Protein AF-A0A0U5MDF6-F1 (afdb_monomer)

pLDDT: mean 85.28, std 12.41, range [37.31, 97.12]

Structure (mmCIF, N/CA/C/O backbone):
data_AF-A0A0U5MDF6-F1
#
_entry.id   AF-A0A0U5MDF6-F1
#
loop_
_atom_site.group_PDB
_atom_site.id
_atom_site.type_symbol
_atom_site.label_atom_id
_atom_site.label_alt_id
_atom_site.label_comp_id
_atom_site.label_asym_id
_atom_site.label_entity_id
_atom_site.label_seq_id
_atom_site.pdbx_PDB_ins_code
_atom_site.Cartn_x
_atom_site.Cartn_y
_atom_site.Cartn_z
_atom_site.occupancy
_atom_site.B_iso_or_equiv
_atom_site.auth_seq_id
_atom_site.auth_comp_id
_atom_site.auth_asym_id
_atom_site.auth_atom_id
_atom_site.pdbx_PDB_model_num
ATOM 1 N N . MET A 1 1 ? -3.895 -9.536 22.874 1.00 39.56 1 MET A N 1
ATOM 2 C CA . MET A 1 1 ? -4.658 -9.923 21.671 1.00 39.56 1 MET A CA 1
ATOM 3 C C . MET A 1 1 ? -4.733 -8.717 20.763 1.00 39.56 1 MET A C 1
ATOM 5 O O . MET A 1 1 ? -5.270 -7.697 21.178 1.00 39.56 1 MET A O 1
ATOM 9 N N . THR A 1 2 ? -4.125 -8.800 19.586 1.00 53.97 2 THR A N 1
ATOM 10 C CA . THR A 1 2 ? -4.179 -7.741 18.575 1.00 53.97 2 THR A CA 1
ATOM 11 C C . THR A 1 2 ? -5.541 -7.836 17.900 1.00 53.97 2 THR A C 1
ATOM 13 O O . THR A 1 2 ? -5.823 -8.836 17.249 1.00 53.97 2 THR A O 1
ATOM 16 N N . LYS A 1 3 ? -6.419 -6.851 18.119 1.00 68.62 3 LYS A N 1
ATOM 17 C CA . LYS A 1 3 ? -7.698 -6.786 17.401 1.00 68.62 3 LYS A CA 1
ATOM 18 C C . LYS A 1 3 ? -7.414 -6.639 15.895 1.00 68.62 3 LYS A C 1
ATOM 20 O O . LYS A 1 3 ? -6.527 -5.835 15.568 1.00 68.62 3 LYS A O 1
ATOM 25 N N . PRO A 1 4 ? -8.099 -7.393 15.015 1.00 71.25 4 PRO A N 1
ATOM 26 C CA . PRO A 1 4 ? -7.958 -7.238 13.570 1.00 71.25 4 PRO A CA 1
ATOM 27 C C . PRO A 1 4 ? -8.456 -5.852 13.146 1.00 71.25 4 PRO A C 1
ATOM 29 O O . PRO A 1 4 ? -9.401 -5.323 13.730 1.00 71.25 4 PRO A O 1
ATOM 32 N N . ARG A 1 5 ? -7.780 -5.247 12.170 1.00 77.88 5 ARG A N 1
ATOM 33 C CA . ARG A 1 5 ? -8.171 -3.980 11.538 1.00 77.88 5 ARG A CA 1
ATOM 34 C C . ARG A 1 5 ? -8.575 -4.294 10.111 1.00 77.88 5 ARG A C 1
ATOM 36 O O . ARG A 1 5 ? -8.020 -5.222 9.527 1.00 77.88 5 ARG A O 1
ATOM 43 N N . SER A 1 6 ? -9.535 -3.546 9.581 1.00 77.19 6 SER A N 1
ATOM 44 C CA . SER A 1 6 ? -9.806 -3.617 8.149 1.00 77.19 6 SER A CA 1
ATOM 45 C C . SER A 1 6 ? -8.541 -3.160 7.417 1.00 77.19 6 SER A C 1
ATOM 47 O O . SER A 1 6 ? -8.019 -2.103 7.783 1.00 77.19 6 SER A O 1
ATOM 49 N N . PRO A 1 7 ? -8.036 -3.924 6.434 1.00 78.44 7 PRO A N 1
ATOM 50 C CA . PRO A 1 7 ? -6.954 -3.465 5.574 1.00 78.44 7 PRO A CA 1
ATOM 51 C C . PRO A 1 7 ? -7.269 -2.083 5.006 1.00 78.44 7 PRO A C 1
ATOM 53 O O . PRO A 1 7 ? -8.437 -1.757 4.773 1.00 78.44 7 PRO A O 1
ATOM 56 N N . GLU A 1 8 ? -6.234 -1.255 4.872 1.00 81.56 8 GLU A N 1
ATOM 57 C CA . GLU A 1 8 ? -6.334 0.109 4.337 1.00 81.56 8 GLU A CA 1
ATOM 58 C C . GLU A 1 8 ? -7.318 1.025 5.094 1.00 81.56 8 GLU A C 1
ATOM 60 O O . GLU A 1 8 ? -7.729 2.076 4.600 1.00 81.56 8 GLU A O 1
ATOM 65 N N . SER A 1 9 ? -7.691 0.682 6.331 1.00 88.06 9 SER A N 1
ATOM 66 C CA . SER A 1 9 ? -8.461 1.582 7.188 1.00 88.06 9 SER A CA 1
ATOM 67 C C . SER A 1 9 ? -7.568 2.633 7.845 1.00 88.06 9 SER A C 1
ATOM 69 O O . SER A 1 9 ? -6.345 2.507 7.919 1.00 88.06 9 SER A O 1
ATOM 71 N N . PHE A 1 10 ? -8.180 3.685 8.395 1.00 91.38 10 PHE A N 1
ATOM 72 C CA . PHE A 1 10 ? -7.440 4.697 9.155 1.00 91.38 10 PHE A CA 1
ATOM 73 C C . PHE A 1 10 ? -6.751 4.109 10.392 1.00 91.38 10 PHE A C 1
ATOM 75 O O . PHE A 1 10 ? -5.678 4.569 10.778 1.00 91.38 10 PHE A O 1
ATOM 82 N N . GLU A 1 11 ? -7.354 3.101 11.013 1.00 92.50 11 GLU A N 1
ATOM 83 C CA . GLU A 1 11 ? -6.810 2.418 12.182 1.00 92.50 11 GLU A CA 1
ATOM 84 C C . GLU A 1 11 ? -5.645 1.498 11.804 1.00 92.50 11 GLU A C 1
ATOM 86 O O . GLU A 1 11 ? -4.687 1.381 12.575 1.00 92.50 11 GLU A O 1
ATOM 91 N N . ASP A 1 12 ? -5.706 0.874 10.622 1.00 90.75 12 ASP A N 1
ATOM 92 C CA . ASP A 1 12 ? -4.605 0.101 10.041 1.00 90.75 12 ASP A CA 1
ATOM 93 C C . ASP A 1 12 ? -3.427 1.003 9.665 1.00 90.75 12 ASP A C 1
ATOM 95 O O . ASP A 1 12 ? -2.308 0.779 10.126 1.00 90.75 12 ASP A O 1
ATOM 99 N N . ALA A 1 13 ? -3.693 2.123 8.987 1.00 93.94 13 ALA A N 1
ATOM 100 C CA . ALA A 1 13 ? -2.692 3.152 8.707 1.00 93.94 13 ALA A CA 1
ATOM 101 C C . ALA A 1 13 ? -2.045 3.699 9.992 1.00 93.94 13 ALA A C 1
ATOM 103 O O . ALA A 1 13 ? -0.822 3.835 10.075 1.00 93.94 13 ALA A O 1
ATOM 104 N N . ALA A 1 14 ? -2.843 3.966 11.032 1.00 93.81 14 ALA A N 1
ATOM 105 C CA . ALA A 1 14 ? -2.330 4.400 12.329 1.00 93.81 14 ALA A CA 1
ATOM 106 C C . ALA A 1 14 ? -1.447 3.332 12.987 1.00 93.81 14 ALA A C 1
ATOM 108 O O . ALA A 1 14 ? -0.432 3.673 13.598 1.00 93.81 14 ALA A O 1
ATOM 109 N N . MET A 1 15 ? -1.812 2.053 12.866 1.00 93.38 15 MET A N 1
ATOM 110 C CA . MET A 1 15 ? -0.996 0.946 13.359 1.00 93.38 15 MET A CA 1
ATOM 111 C C . MET A 1 15 ? 0.318 0.847 12.585 1.00 93.38 15 MET A C 1
ATOM 113 O O . MET A 1 15 ? 1.375 0.751 13.206 1.00 93.38 15 MET A O 1
ATOM 117 N N . GLU A 1 16 ? 0.280 0.929 11.257 1.00 94.62 16 GLU A N 1
ATOM 118 C CA . GLU A 1 16 ? 1.479 0.882 10.425 1.00 94.62 16 GLU A CA 1
ATOM 119 C C . GLU A 1 16 ? 2.454 2.010 10.784 1.00 94.62 16 GLU A C 1
ATOM 121 O O . GLU A 1 16 ? 3.639 1.764 11.027 1.00 94.62 16 GLU A O 1
ATOM 126 N N . VAL A 1 17 ? 1.954 3.242 10.891 1.00 94.88 17 VAL A N 1
ATOM 127 C CA . 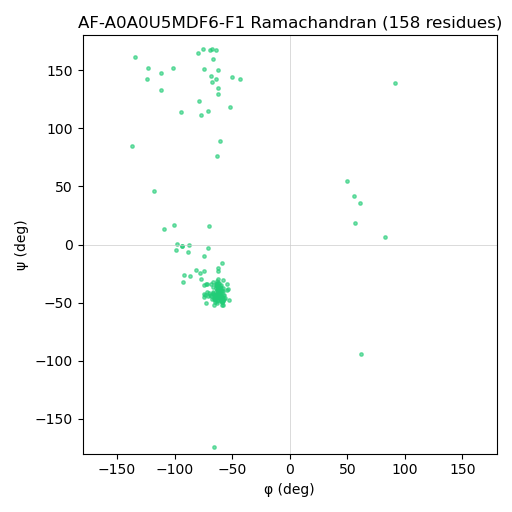VAL A 1 17 ? 2.757 4.399 11.301 1.00 94.88 17 VAL A CA 1
ATOM 128 C C . VAL A 1 17 ? 3.314 4.208 12.713 1.00 94.88 17 VAL A C 1
ATOM 130 O O . VAL A 1 17 ? 4.501 4.449 12.940 1.00 94.88 17 VAL A O 1
ATOM 133 N N . ALA A 1 18 ? 2.498 3.732 13.657 1.00 93.62 18 ALA A N 1
ATOM 134 C CA . ALA A 1 18 ? 2.926 3.482 15.031 1.00 93.62 18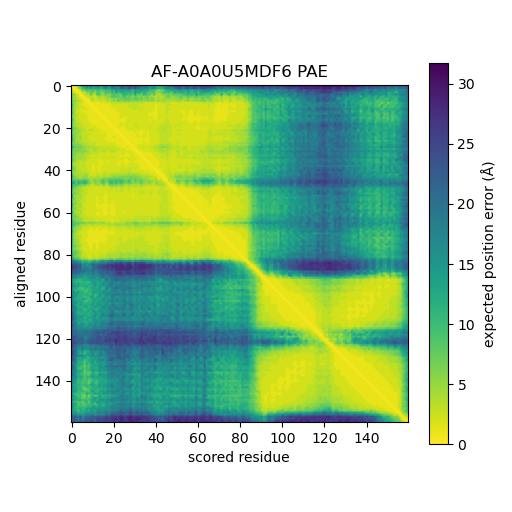 ALA A CA 1
ATOM 135 C C . ALA A 1 18 ? 3.997 2.383 15.134 1.00 93.62 18 ALA A C 1
ATOM 137 O O . ALA A 1 18 ? 4.879 2.484 15.987 1.00 93.62 18 ALA A O 1
ATOM 138 N N . VAL A 1 19 ? 3.946 1.360 14.275 1.00 94.06 19 VAL A N 1
ATOM 139 C CA . VAL A 1 19 ? 4.964 0.302 14.180 1.00 94.06 19 VAL A CA 1
ATOM 140 C C . VAL A 1 19 ? 6.235 0.820 13.506 1.00 94.06 19 VAL A C 1
ATOM 142 O O . VAL A 1 19 ? 7.330 0.533 13.983 1.00 94.06 19 VAL A O 1
ATOM 145 N N . GLY A 1 20 ? 6.109 1.597 12.427 1.00 94.06 20 GLY A N 1
ATOM 146 C CA . GLY A 1 20 ? 7.253 2.087 11.654 1.00 94.06 20 GLY A CA 1
ATOM 147 C C . GLY A 1 20 ? 8.027 3.218 12.334 1.00 94.06 20 GLY A C 1
ATOM 148 O O . GLY A 1 20 ? 9.255 3.188 12.370 1.00 94.06 20 GLY A O 1
ATOM 149 N N . LEU A 1 21 ? 7.336 4.222 12.881 1.00 94.31 21 LEU A N 1
ATOM 150 C CA . LEU A 1 21 ? 7.964 5.360 13.570 1.00 94.31 21 LEU A CA 1
ATOM 151 C C . LEU A 1 21 ? 8.124 5.125 15.076 1.00 94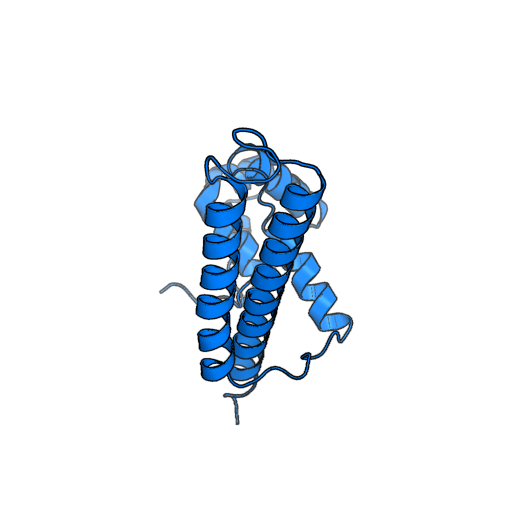.31 21 LEU A C 1
ATOM 153 O O . LEU A 1 21 ? 9.010 5.697 15.702 1.00 94.31 21 LEU A O 1
ATOM 157 N N . GLY A 1 22 ? 7.278 4.286 15.669 1.00 94.69 22 GLY A N 1
ATOM 158 C CA . GLY A 1 22 ? 7.197 4.109 17.114 1.00 94.69 22 GLY A CA 1
ATOM 159 C C . GLY A 1 22 ? 6.177 5.049 17.766 1.00 94.69 22 GLY A C 1
ATOM 160 O O . GLY A 1 22 ? 6.090 6.242 17.466 1.00 94.69 22 GLY A O 1
ATOM 161 N N . VAL A 1 23 ? 5.420 4.514 18.726 1.00 93.56 23 VAL A N 1
ATOM 162 C CA . VAL A 1 23 ? 4.380 5.253 19.466 1.00 93.56 23 VAL A CA 1
ATOM 163 C C . VAL A 1 23 ? 4.903 6.524 20.165 1.00 93.56 23 VAL A C 1
ATOM 165 O O . VAL A 1 23 ? 4.250 7.562 20.017 1.00 93.56 23 VAL A O 1
ATOM 168 N N . PRO A 1 24 ? 6.048 6.511 20.886 1.00 94.94 24 PRO A N 1
ATOM 169 C CA . PRO A 1 24 ? 6.554 7.716 21.553 1.00 94.94 24 PRO A CA 1
ATOM 170 C C . PRO A 1 24 ? 6.915 8.828 20.566 1.00 94.94 24 PRO A C 1
ATOM 172 O O . PRO A 1 24 ? 6.709 10.012 20.831 1.00 94.94 24 PRO A O 1
ATOM 175 N N . GLU A 1 25 ? 7.428 8.452 19.395 1.00 94.00 25 GLU A N 1
ATOM 176 C CA . GLU A 1 25 ? 7.780 9.410 18.357 1.00 94.00 25 GLU A CA 1
ATOM 177 C C . GLU A 1 25 ? 6.539 10.025 17.710 1.00 94.00 25 GLU A C 1
ATOM 179 O O . GLU A 1 25 ? 6.476 11.246 17.573 1.00 94.00 25 GLU A O 1
ATOM 184 N N . CYS A 1 26 ? 5.531 9.213 17.387 1.00 93.25 26 CYS A N 1
ATOM 185 C CA . CYS A 1 26 ? 4.255 9.708 16.868 1.00 93.25 26 CYS A CA 1
ATOM 186 C C . CYS A 1 26 ? 3.603 10.695 17.848 1.00 93.25 26 CYS A C 1
ATOM 188 O O . CYS A 1 26 ? 3.139 11.763 17.451 1.00 93.25 26 CYS A O 1
ATOM 190 N N . ALA A 1 27 ? 3.623 10.361 19.141 1.00 94.44 27 ALA A N 1
ATOM 191 C CA . ALA A 1 27 ? 3.095 11.198 20.214 1.00 94.44 27 ALA A CA 1
ATOM 192 C C . ALA A 1 27 ? 3.802 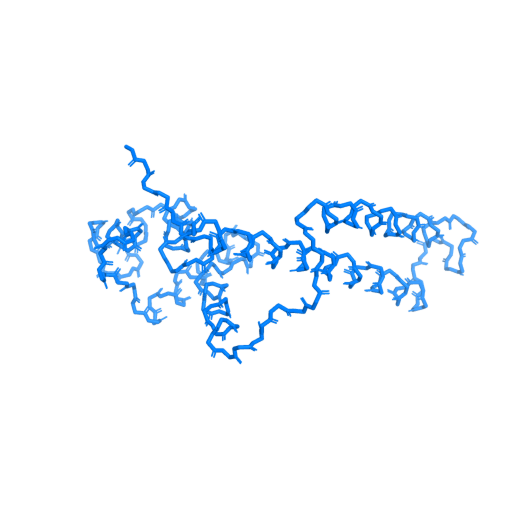12.563 20.267 1.00 94.44 27 ALA A C 1
ATOM 194 O O . ALA A 1 27 ? 3.145 13.606 20.263 1.00 94.44 27 ALA A O 1
ATOM 195 N N . ARG A 1 28 ? 5.141 12.559 20.222 1.00 94.06 28 ARG A N 1
ATOM 196 C CA . ARG A 1 28 ? 5.967 13.774 20.183 1.00 94.06 28 ARG A CA 1
ATOM 197 C C . ARG A 1 28 ? 5.711 14.612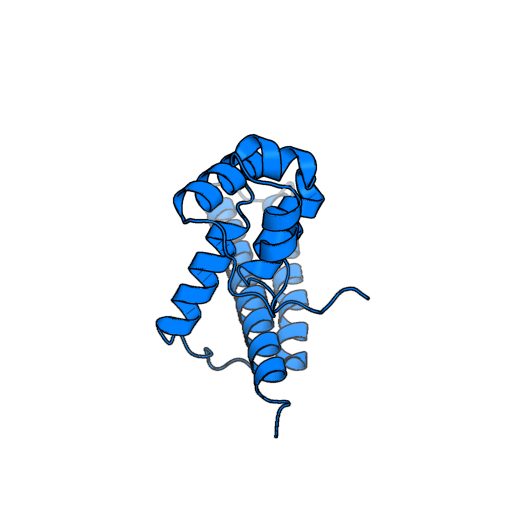 18.932 1.00 94.06 28 ARG A C 1
ATOM 199 O O . ARG A 1 28 ? 5.612 15.829 19.033 1.00 94.06 28 ARG A O 1
ATOM 206 N N . LEU A 1 29 ? 5.640 13.979 17.760 1.00 91.38 29 LEU A N 1
ATOM 207 C CA . LEU A 1 29 ? 5.461 14.675 16.483 1.00 91.38 29 LEU A CA 1
ATOM 208 C C . LEU A 1 29 ? 4.110 15.404 16.432 1.00 91.38 29 LEU A C 1
ATOM 210 O O . LEU A 1 29 ? 4.025 16.484 15.858 1.00 91.38 29 LEU A O 1
ATOM 214 N N . MET A 1 30 ? 3.075 14.818 17.041 1.00 90.56 30 MET A N 1
ATOM 215 C CA . MET A 1 30 ? 1.692 15.298 16.965 1.00 90.56 30 MET A CA 1
ATOM 216 C C . MET A 1 30 ? 1.239 16.145 18.160 1.00 90.56 30 MET A C 1
ATOM 218 O O . MET A 1 30 ? 0.071 16.541 18.188 1.00 90.56 30 MET A O 1
ATOM 222 N N . ASP A 1 31 ? 2.113 16.379 19.145 1.00 91.25 31 ASP A N 1
ATOM 223 C CA . ASP A 1 31 ? 1.773 16.971 20.449 1.00 91.25 31 ASP A CA 1
ATOM 224 C C . ASP A 1 31 ? 0.559 16.274 21.102 1.00 91.25 31 ASP A C 1
ATOM 226 O O . ASP A 1 31 ? -0.508 16.843 21.383 1.00 91.25 31 ASP A O 1
ATOM 230 N N . ARG A 1 32 ? 0.687 14.951 21.240 1.00 93.06 32 ARG A N 1
ATOM 231 C CA . ARG A 1 32 ? -0.340 14.061 21.792 1.00 93.06 32 ARG A CA 1
ATOM 232 C C . ARG A 1 32 ? 0.264 13.092 22.793 1.00 93.06 32 ARG A C 1
ATOM 234 O O . ARG A 1 32 ? 1.463 12.846 22.809 1.00 93.06 32 ARG A O 1
ATOM 241 N N . SER A 1 33 ? -0.588 12.512 23.634 1.00 93.19 33 SER A N 1
ATOM 242 C CA . SER A 1 33 ? -0.165 11.427 24.515 1.00 93.19 33 SER A CA 1
ATOM 243 C C . SER A 1 33 ? 0.007 10.131 23.723 1.00 93.19 33 SER A C 1
ATOM 245 O O . SER A 1 33 ? -0.713 9.869 22.759 1.00 93.19 33 SER A O 1
ATOM 247 N N . GLU A 1 34 ? 0.901 9.253 24.175 1.00 93.75 34 GLU A N 1
ATOM 248 C CA . GLU A 1 34 ? 1.014 7.910 23.597 1.00 93.75 34 GLU A CA 1
ATOM 249 C C . GLU A 1 34 ? -0.304 7.123 23.681 1.00 93.75 34 GLU A C 1
ATOM 251 O O . GLU A 1 34 ? -0.594 6.283 22.833 1.00 93.75 34 GLU A O 1
ATOM 256 N N . GLY A 1 35 ? -1.117 7.385 24.710 1.00 92.12 35 GLY A N 1
ATOM 257 C CA . GLY A 1 35 ? -2.451 6.803 24.845 1.00 92.12 35 GLY A CA 1
ATOM 258 C C . GLY A 1 35 ? -3.391 7.218 23.711 1.00 92.12 35 GLY A C 1
ATOM 259 O O . GLY A 1 35 ? -4.145 6.378 23.226 1.00 92.12 35 GLY A O 1
ATOM 260 N N . ALA A 1 36 ? -3.307 8.470 23.250 1.00 91.12 36 ALA A N 1
ATOM 261 C CA . ALA A 1 36 ? -4.066 8.948 22.097 1.00 91.12 36 ALA A CA 1
ATOM 262 C C . ALA A 1 36 ? -3.614 8.256 20.803 1.00 91.12 36 ALA A C 1
ATOM 264 O O . ALA A 1 36 ? -4.458 7.787 20.048 1.00 91.12 36 ALA A O 1
ATOM 265 N N . VAL A 1 37 ? -2.302 8.093 20.598 1.00 91.38 37 VAL A N 1
ATOM 266 C CA . VAL A 1 37 ? -1.764 7.355 19.440 1.00 91.38 37 VAL A CA 1
ATOM 267 C C . VAL A 1 37 ? -2.233 5.899 19.449 1.00 91.38 37 VAL A C 1
ATOM 269 O O . VAL A 1 37 ? -2.707 5.398 18.437 1.00 91.38 37 VAL A O 1
ATOM 272 N N . ARG A 1 38 ? -2.180 5.217 20.602 1.00 90.50 38 ARG A N 1
ATOM 273 C CA . ARG A 1 38 ? -2.706 3.846 20.727 1.00 90.50 38 ARG A CA 1
ATOM 274 C C . ARG A 1 38 ? -4.209 3.787 20.455 1.00 90.50 38 ARG A C 1
ATOM 276 O O . ARG A 1 38 ? -4.663 2.825 19.842 1.00 90.50 38 ARG A O 1
ATOM 283 N N . ALA A 1 39 ? -4.965 4.796 20.889 1.00 91.25 39 ALA A N 1
ATOM 284 C CA . ALA A 1 39 ? -6.399 4.874 20.633 1.00 91.25 39 ALA A CA 1
ATOM 285 C C . ALA A 1 39 ? -6.721 5.000 19.138 1.00 91.25 39 ALA A C 1
ATOM 287 O O . ALA A 1 39 ? -7.683 4.382 18.709 1.00 91.25 39 ALA A O 1
ATOM 288 N N . TRP A 1 40 ? -5.892 5.696 18.352 1.00 91.75 40 TRP A N 1
ATOM 289 C CA . TRP A 1 40 ? -6.053 5.782 16.892 1.00 91.75 40 TRP A CA 1
ATOM 290 C C . TRP A 1 40 ? -5.929 4.442 16.174 1.00 91.75 40 TRP A C 1
ATOM 292 O O . TRP A 1 40 ? -6.423 4.292 15.065 1.00 91.75 40 TRP A O 1
ATOM 302 N N . THR A 1 41 ? -5.267 3.465 16.793 1.00 88.69 41 THR A N 1
ATOM 303 C CA . THR A 1 41 ? -5.139 2.118 16.230 1.00 88.69 41 THR A CA 1
ATOM 304 C C . THR A 1 41 ? -6.289 1.192 16.628 1.00 88.69 41 THR A C 1
ATOM 306 O O . THR A 1 41 ? -6.300 0.042 16.200 1.00 88.69 41 THR A O 1
ATOM 309 N N . ASP A 1 42 ? -7.199 1.606 17.512 1.00 87.75 42 ASP A N 1
ATOM 310 C CA . ASP A 1 42 ? -8.259 0.743 18.043 1.00 87.75 42 ASP A CA 1
ATOM 311 C C . ASP A 1 42 ? -9.545 0.930 17.220 1.00 87.75 42 ASP A C 1
ATOM 313 O O . ASP A 1 42 ? -10.125 2.012 17.289 1.00 87.75 42 ASP A O 1
ATOM 317 N N . PRO A 1 43 ? -10.016 -0.090 16.473 1.00 83.94 43 PRO A N 1
ATOM 318 C CA . PRO A 1 43 ? -11.213 0.029 15.632 1.00 83.94 43 PRO A CA 1
ATOM 319 C C . PRO A 1 43 ? -12.493 0.324 16.421 1.00 83.94 43 PRO A C 1
ATOM 321 O O . PRO A 1 43 ? -13.443 0.857 15.859 1.00 83.94 43 PRO A O 1
ATOM 324 N N . ASP A 1 44 ? -12.510 0.038 17.727 1.00 83.50 44 ASP A N 1
ATOM 325 C CA . ASP A 1 44 ? -13.669 0.294 18.589 1.00 83.50 44 ASP A CA 1
ATOM 326 C C . ASP A 1 44 ? -13.675 1.714 19.184 1.00 83.50 44 ASP A C 1
ATOM 328 O O . ASP A 1 44 ? -14.555 2.055 19.979 1.00 83.50 44 ASP A O 1
ATOM 332 N N . LYS A 1 45 ? -12.670 2.543 18.876 1.00 83.62 45 LYS A N 1
ATOM 333 C CA . LYS A 1 45 ? -12.566 3.911 19.392 1.00 83.62 45 LYS A CA 1
ATOM 334 C C . LYS A 1 45 ? -12.765 4.918 18.275 1.00 83.62 45 LYS A C 1
ATOM 336 O O . LYS A 1 45 ? -12.090 4.891 17.259 1.00 83.62 45 LYS A O 1
ATOM 341 N N . GLU A 1 46 ? -13.599 5.917 18.541 1.00 72.75 46 GLU A N 1
ATOM 342 C CA . GLU A 1 46 ? -13.850 7.028 17.611 1.00 72.75 46 GLU A CA 1
ATOM 343 C C . GLU A 1 46 ? -12.662 8.001 17.471 1.00 72.75 46 GLU A C 1
ATOM 345 O O . GLU A 1 46 ? -12.708 8.962 16.702 1.00 72.75 46 GLU A O 1
ATOM 350 N N . GLY A 1 47 ? -11.581 7.789 18.225 1.00 75.88 47 GLY A N 1
ATOM 351 C CA . GLY A 1 47 ? -10.404 8.642 18.159 1.00 75.88 47 GLY A CA 1
ATOM 352 C C . GLY A 1 47 ? -9.653 8.423 16.852 1.00 75.88 47 GLY A C 1
ATOM 353 O O . GLY A 1 47 ? -9.056 7.372 16.665 1.00 75.88 47 GLY A O 1
ATOM 354 N N . ARG A 1 48 ? -9.591 9.444 15.996 1.00 83.88 48 ARG A N 1
ATOM 355 C CA . ARG A 1 48 ? -8.729 9.478 14.805 1.00 83.88 48 ARG A CA 1
ATOM 356 C C . ARG A 1 48 ? -7.807 10.699 14.846 1.00 83.88 48 ARG A C 1
ATOM 358 O O . ARG A 1 48 ? -8.168 11.704 15.471 1.00 83.88 48 ARG A O 1
ATOM 365 N N . PRO A 1 49 ? -6.617 10.644 14.222 1.00 90.62 49 PRO A N 1
ATOM 366 C CA . PRO A 1 49 ? -5.816 11.844 14.037 1.00 90.62 49 PRO A CA 1
ATOM 367 C C . PRO A 1 49 ? -6.583 12.840 13.161 1.00 90.62 49 PRO A C 1
ATOM 369 O O . PRO A 1 49 ? -7.378 12.457 12.300 1.00 90.62 49 PRO A O 1
ATOM 372 N N . THR A 1 50 ? -6.343 14.134 13.359 1.00 92.38 50 THR A N 1
ATOM 373 C CA . THR A 1 50 ? -6.857 15.136 12.415 1.00 92.38 50 THR A CA 1
ATOM 374 C C . THR A 1 50 ? -6.170 14.973 11.057 1.00 92.38 50 THR A C 1
ATOM 376 O O . THR A 1 50 ? -5.061 14.446 10.980 1.00 92.38 50 THR A O 1
ATOM 379 N N . LEU A 1 51 ? -6.773 15.487 9.980 1.00 92.62 51 LEU A N 1
ATOM 380 C CA . LEU A 1 51 ? -6.146 15.455 8.651 1.00 92.62 51 LEU A CA 1
ATOM 381 C C . LEU A 1 51 ? -4.740 16.080 8.662 1.00 92.62 51 LEU A C 1
ATOM 383 O O . LEU A 1 51 ? -3.819 15.557 8.045 1.00 92.62 51 LEU A O 1
ATOM 387 N N . HIS A 1 52 ? -4.559 17.171 9.411 1.00 93.50 52 HIS A N 1
ATOM 388 C CA . HIS A 1 52 ? -3.252 17.806 9.572 1.00 93.50 52 HIS A CA 1
ATOM 389 C C . HIS A 1 52 ? -2.223 16.856 10.200 1.00 93.50 52 HIS A C 1
ATOM 391 O O . HIS A 1 52 ? -1.110 16.731 9.695 1.00 93.50 52 HIS A O 1
ATOM 397 N N . GLN A 1 53 ? -2.615 16.155 11.267 1.00 94.19 53 GLN A N 1
ATOM 398 C CA . GLN A 1 53 ? -1.765 15.179 11.948 1.00 94.19 53 GLN A CA 1
ATOM 399 C C . GLN A 1 53 ? -1.427 13.990 11.038 1.00 94.19 53 GLN A C 1
ATOM 401 O O . GLN A 1 53 ? -0.270 13.586 10.950 1.00 94.19 53 GLN A O 1
ATOM 406 N N . ALA A 1 54 ? -2.418 13.474 10.309 1.00 95.06 54 ALA A N 1
ATOM 407 C CA . ALA A 1 54 ? -2.237 12.399 9.338 1.00 95.06 54 ALA A CA 1
ATOM 408 C C . ALA A 1 54 ? -1.213 12.771 8.251 1.00 95.06 54 ALA A C 1
ATOM 410 O O . ALA A 1 54 ? -0.259 12.031 8.029 1.00 95.06 54 ALA A O 1
ATOM 411 N N . VAL A 1 55 ? -1.335 13.962 7.650 1.00 95.81 55 VAL A N 1
ATOM 412 C CA . VAL A 1 55 ? -0.392 14.453 6.627 1.00 95.81 55 VAL A CA 1
ATOM 413 C C . VAL A 1 55 ? 1.026 14.608 7.182 1.00 95.81 55 VAL A C 1
ATOM 415 O O . VAL A 1 55 ? 1.996 14.273 6.503 1.00 95.81 55 VAL A O 1
ATOM 418 N N . GLN A 1 56 ? 1.179 15.110 8.410 1.00 95.75 56 GLN A N 1
ATOM 419 C CA . GLN A 1 56 ? 2.499 15.247 9.033 1.00 95.75 56 GLN A CA 1
ATOM 420 C C . GLN A 1 56 ? 3.147 13.890 9.328 1.00 95.75 56 GLN A C 1
ATOM 422 O O . GLN A 1 56 ? 4.346 13.726 9.095 1.00 95.75 56 GLN A O 1
ATOM 427 N N . MET A 1 57 ? 2.366 12.923 9.818 1.00 95.00 57 MET A N 1
ATOM 428 C CA . MET A 1 57 ? 2.837 11.557 10.040 1.00 95.00 57 MET A CA 1
ATOM 429 C C . MET A 1 57 ? 3.230 10.879 8.727 1.00 95.00 57 MET A C 1
ATOM 431 O O . MET A 1 57 ? 4.320 10.318 8.656 1.00 95.00 57 MET A O 1
ATOM 435 N N . ASP A 1 58 ? 2.416 10.999 7.677 1.00 97.12 58 ASP A N 1
ATOM 436 C CA . ASP A 1 58 ? 2.737 10.472 6.347 1.00 97.12 58 ASP A CA 1
ATOM 437 C C . ASP A 1 58 ? 3.995 11.110 5.767 1.00 97.12 58 ASP A C 1
ATOM 439 O O . ASP A 1 58 ? 4.824 10.412 5.195 1.00 97.12 58 ASP A O 1
ATOM 443 N N . ALA A 1 59 ? 4.189 12.419 5.937 1.00 96.69 59 ALA A N 1
ATOM 444 C CA . ALA A 1 59 ? 5.401 13.084 5.472 1.00 96.69 59 ALA A CA 1
ATOM 445 C C . ALA A 1 59 ? 6.657 12.524 6.158 1.00 96.69 59 ALA A C 1
ATOM 447 O O . ALA A 1 59 ? 7.682 12.318 5.504 1.00 96.69 59 ALA A O 1
ATOM 448 N N . GLU A 1 60 ? 6.593 12.263 7.465 1.00 96.69 60 GLU A N 1
ATOM 449 C CA . GLU A 1 60 ? 7.712 11.674 8.202 1.00 96.69 60 GLU A CA 1
ATOM 450 C C . GLU A 1 60 ? 7.916 10.194 7.858 1.00 96.69 60 GLU A C 1
ATOM 452 O O . GLU A 1 60 ? 9.048 9.756 7.641 1.00 96.69 60 GLU A O 1
ATOM 457 N N . PHE A 1 61 ? 6.829 9.435 7.720 1.00 96.81 61 PHE A N 1
ATOM 458 C CA . PHE A 1 61 ? 6.870 8.044 7.285 1.00 96.81 61 PHE A CA 1
ATOM 459 C C . PHE A 1 61 ? 7.469 7.928 5.877 1.00 96.81 61 PHE A C 1
ATOM 461 O O . PHE A 1 61 ? 8.405 7.161 5.662 1.00 96.81 61 PHE A O 1
ATOM 468 N N . ALA A 1 62 ? 7.034 8.768 4.939 1.00 96.25 62 ALA A N 1
ATOM 469 C CA . ALA A 1 62 ? 7.525 8.817 3.567 1.00 96.25 62 ALA A CA 1
ATOM 470 C C . ALA A 1 62 ? 9.033 9.088 3.497 1.00 96.25 62 ALA A C 1
ATOM 472 O O . ALA A 1 62 ? 9.735 8.452 2.705 1.00 96.25 62 ALA A O 1
ATOM 473 N N . ARG A 1 63 ? 9.558 9.980 4.348 1.00 95.75 63 ARG A N 1
ATOM 474 C CA . ARG A 1 63 ? 11.005 10.254 4.429 1.00 95.75 63 ARG A CA 1
ATOM 475 C C . ARG A 1 63 ? 11.817 9.020 4.819 1.00 95.75 63 ARG A C 1
ATOM 477 O O . ARG A 1 63 ? 12.929 8.860 4.323 1.00 95.75 63 ARG A O 1
ATOM 484 N N . ARG A 1 64 ? 11.281 8.152 5.683 1.00 95.19 64 ARG A N 1
ATOM 485 C CA . ARG A 1 64 ? 11.987 6.964 6.200 1.00 95.19 64 ARG A CA 1
ATOM 486 C C . ARG A 1 64 ? 11.727 5.699 5.390 1.00 95.19 64 ARG A C 1
ATOM 488 O O . ARG A 1 64 ? 12.617 4.86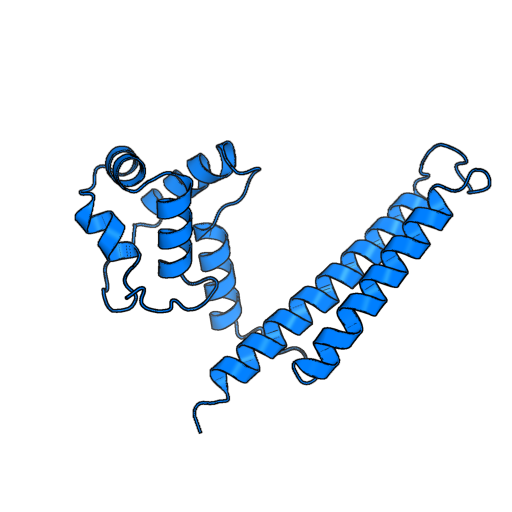5 5.245 1.00 95.19 64 ARG A O 1
ATOM 495 N N . PHE A 1 65 ? 10.532 5.569 4.822 1.00 93.25 65 PHE A N 1
ATOM 496 C CA . PHE A 1 65 ? 10.028 4.338 4.215 1.00 93.25 65 PHE A CA 1
ATOM 497 C C . PHE A 1 65 ? 9.747 4.499 2.720 1.00 93.25 65 PHE A C 1
ATOM 499 O O . PHE A 1 65 ? 8.726 4.042 2.213 1.00 93.25 65 PHE A O 1
ATOM 506 N N . LYS A 1 66 ? 10.688 5.117 1.993 1.00 90.81 66 LYS A N 1
ATOM 507 C CA . LYS A 1 66 ? 10.699 5.192 0.517 1.00 90.81 66 LYS A CA 1
ATOM 508 C C . LYS A 1 66 ? 9.422 5.798 -0.087 1.00 90.81 66 LYS A C 1
ATOM 510 O O . LYS A 1 66 ? 8.922 5.313 -1.097 1.00 90.81 66 LYS A O 1
ATOM 515 N N . GLY A 1 67 ? 8.902 6.860 0.520 1.00 87.50 67 GLY A N 1
ATOM 516 C CA . GLY A 1 67 ? 7.756 7.597 -0.014 1.00 87.50 67 GLY A CA 1
ATOM 517 C C . GLY A 1 67 ? 6.386 7.004 0.318 1.00 87.50 67 GLY A C 1
ATOM 518 O O . GLY A 1 67 ? 5.391 7.499 -0.198 1.00 87.50 67 GLY A O 1
ATOM 519 N N . ARG A 1 68 ? 6.310 5.962 1.155 1.00 90.31 68 ARG A N 1
ATOM 520 C CA . ARG A 1 68 ? 5.027 5.394 1.595 1.00 90.31 68 ARG A CA 1
ATOM 521 C C . ARG A 1 68 ? 4.272 6.381 2.493 1.00 90.31 68 ARG A C 1
ATOM 523 O O . ARG A 1 68 ? 4.887 7.034 3.330 1.00 90.31 68 ARG A O 1
ATOM 530 N N . ALA A 1 69 ? 2.957 6.458 2.314 1.00 95.69 69 ALA A N 1
ATOM 531 C CA . ALA A 1 69 ? 2.061 7.365 3.031 1.00 95.69 69 ALA A CA 1
ATOM 532 C C . ALA A 1 69 ? 0.782 6.602 3.440 1.00 95.69 69 ALA A C 1
ATOM 534 O O . ALA A 1 69 ? -0.185 6.588 2.672 1.00 95.69 69 ALA A O 1
ATOM 535 N N . PRO A 1 70 ? 0.803 5.888 4.583 1.00 95.06 70 PRO A N 1
ATOM 536 C CA . PRO A 1 70 ? -0.297 5.015 4.996 1.00 95.06 70 PRO A CA 1
ATOM 537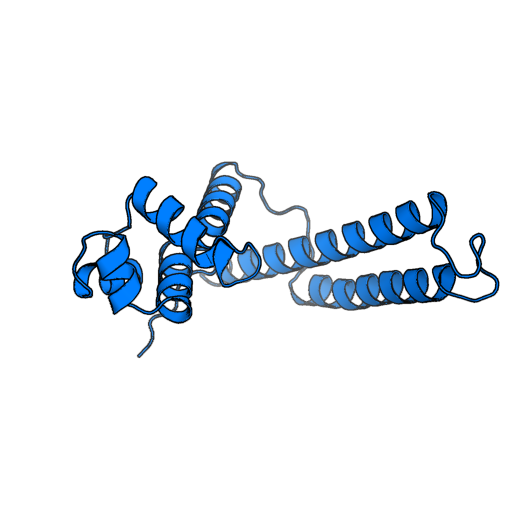 C C . PRO A 1 70 ? -1.651 5.725 5.140 1.00 95.06 70 PRO A C 1
ATOM 539 O O . PRO A 1 70 ? -2.670 5.182 4.718 1.00 95.06 70 PRO A O 1
ATOM 542 N N . PHE A 1 71 ? -1.699 6.948 5.682 1.00 95.56 71 PHE A N 1
ATOM 543 C CA . PHE A 1 71 ? -2.978 7.652 5.843 1.00 95.56 71 PHE A CA 1
ATOM 544 C C . PHE A 1 71 ? -3.552 8.147 4.513 1.00 95.56 71 PHE A C 1
ATOM 546 O O . PHE A 1 71 ? -4.771 8.139 4.339 1.00 95.56 71 PHE A O 1
ATOM 553 N N . LEU A 1 72 ? -2.707 8.550 3.562 1.00 94.94 72 LEU A N 1
ATOM 554 C CA . LEU A 1 72 ? -3.130 8.867 2.200 1.00 94.94 72 LEU A CA 1
ATOM 555 C C . LEU A 1 72 ? -3.710 7.636 1.499 1.00 94.94 72 LEU A C 1
ATOM 557 O O . LEU A 1 72 ? -4.746 7.759 0.848 1.00 94.94 72 LEU A O 1
ATOM 561 N N . ALA A 1 73 ? -3.073 6.470 1.644 1.00 90.38 73 ALA A N 1
ATOM 562 C CA . ALA A 1 73 ? -3.595 5.215 1.104 1.00 90.38 73 ALA A CA 1
ATOM 563 C C . ALA A 1 73 ? -4.990 4.915 1.676 1.00 90.38 73 ALA A C 1
ATOM 565 O O . ALA A 1 73 ? -5.942 4.772 0.911 1.00 90.38 73 ALA A O 1
ATOM 566 N N . ALA A 1 74 ? -5.144 4.989 3.002 1.00 91.69 74 ALA A N 1
ATOM 567 C CA . ALA A 1 74 ? -6.435 4.787 3.658 1.00 91.69 74 ALA A CA 1
ATOM 568 C C . ALA A 1 74 ? -7.507 5.802 3.227 1.00 91.69 74 ALA A C 1
ATOM 570 O O . ALA A 1 74 ? -8.680 5.464 3.052 1.00 91.69 74 ALA A O 1
ATOM 571 N N . TYR A 1 75 ? -7.119 7.062 3.014 1.00 92.44 75 TYR A N 1
ATOM 572 C CA . TYR A 1 75 ? -8.028 8.090 2.510 1.00 92.44 75 TYR A CA 1
ATOM 573 C C . TYR A 1 75 ? -8.491 7.799 1.076 1.00 92.44 75 TYR A C 1
ATOM 575 O O . TYR A 1 75 ? -9.679 7.926 0.777 1.00 92.44 75 TYR A O 1
ATOM 583 N N . LEU A 1 76 ? -7.578 7.388 0.190 1.00 88.12 76 LEU A N 1
ATOM 584 C CA . LEU A 1 76 ? -7.915 7.000 -1.182 1.00 88.12 76 LEU A CA 1
ATOM 585 C C . LEU A 1 76 ? -8.823 5.768 -1.205 1.00 88.12 76 LEU A C 1
ATOM 587 O O . LEU A 1 76 ? -9.817 5.777 -1.926 1.00 88.12 76 LEU A O 1
ATOM 591 N N . HIS A 1 77 ? -8.534 4.760 -0.381 1.00 83.19 77 HIS A N 1
ATOM 592 C CA . HIS A 1 77 ? -9.381 3.578 -0.224 1.00 83.19 77 HIS A CA 1
ATOM 593 C C . HIS A 1 77 ? -10.803 3.958 0.226 1.00 83.19 77 HIS A C 1
ATOM 595 O O . HIS A 1 77 ? -11.797 3.558 -0.386 1.00 83.19 77 HIS A O 1
ATOM 601 N N . ALA A 1 78 ? -10.924 4.819 1.242 1.00 85.50 78 ALA A N 1
ATOM 602 C CA . ALA A 1 78 ? -12.220 5.311 1.706 1.00 85.50 78 ALA A CA 1
ATOM 603 C C . ALA A 1 78 ? -12.993 6.068 0.610 1.00 85.50 78 ALA A C 1
ATOM 605 O O . ALA A 1 78 ? -14.209 5.901 0.493 1.00 85.50 78 ALA A O 1
ATOM 606 N N . LEU A 1 79 ? -12.305 6.873 -0.210 1.00 85.25 79 LEU A N 1
ATOM 607 C CA . LEU A 1 79 ? -12.923 7.557 -1.347 1.00 85.25 79 LEU A CA 1
ATOM 608 C C . LEU A 1 79 ? -13.407 6.581 -2.418 1.00 85.25 79 LEU A C 1
ATOM 610 O O . LEU A 1 79 ? -14.553 6.709 -2.838 1.00 85.25 79 LEU A O 1
ATOM 614 N N . LYS A 1 80 ? -12.590 5.597 -2.816 1.00 78.19 80 LYS A N 1
ATOM 615 C CA . LYS A 1 80 ? -12.987 4.563 -3.789 1.00 78.19 80 LYS A CA 1
ATOM 616 C C . LYS A 1 80 ? -14.287 3.878 -3.361 1.00 78.19 80 LYS A C 1
ATOM 618 O O . LYS A 1 80 ? -15.250 3.834 -4.126 1.00 78.19 80 LYS A O 1
ATOM 623 N N . ARG A 1 81 ? -14.362 3.468 -2.087 1.00 75.44 81 ARG A N 1
ATOM 624 C CA . ARG A 1 81 ? -15.567 2.867 -1.490 1.00 75.44 81 ARG A CA 1
ATOM 625 C C . ARG A 1 81 ? -16.791 3.784 -1.545 1.00 75.44 81 ARG A C 1
ATOM 627 O O . ARG A 1 81 ? -17.883 3.322 -1.859 1.00 75.44 81 ARG A O 1
ATOM 634 N N . LEU A 1 82 ? -16.635 5.067 -1.212 1.00 78.75 82 LEU A N 1
ATOM 635 C CA . LEU A 1 82 ? -17.742 6.036 -1.200 1.00 78.75 82 LEU A CA 1
ATOM 636 C C . LEU A 1 82 ? -18.208 6.429 -2.605 1.00 78.75 82 LEU A C 1
ATOM 638 O O . LEU A 1 82 ? -1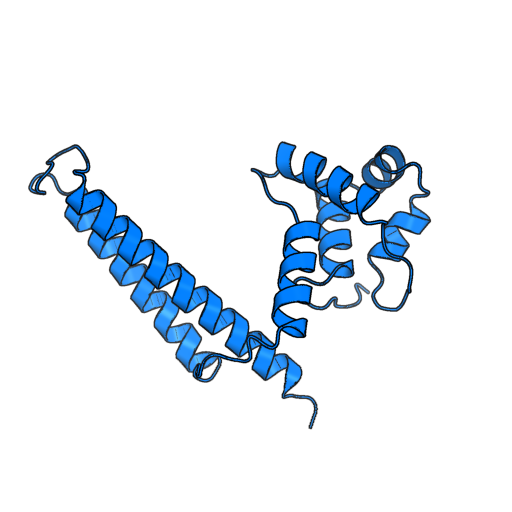9.392 6.689 -2.807 1.00 78.75 82 LEU A O 1
ATOM 642 N N . CYS A 1 83 ? -17.285 6.488 -3.562 1.00 76.50 83 CYS A N 1
ATOM 643 C CA . CYS A 1 83 ? -17.571 6.833 -4.948 1.00 76.50 83 CYS A CA 1
ATOM 644 C C . CYS A 1 83 ? -18.263 5.703 -5.713 1.00 76.50 83 CYS A C 1
ATOM 646 O O . CYS A 1 83 ? -18.746 5.948 -6.816 1.00 76.50 83 CYS A O 1
ATOM 648 N N . GLY A 1 84 ? -18.353 4.501 -5.136 1.00 58.88 84 GLY A N 1
ATOM 649 C CA . GLY A 1 84 ? -19.010 3.383 -5.794 1.00 58.88 84 GLY A CA 1
ATOM 650 C C . GLY A 1 84 ? -18.322 3.020 -7.104 1.00 58.88 84 GLY A C 1
ATOM 651 O O . GLY A 1 84 ? -19.005 2.604 -8.039 1.00 58.88 84 GLY A O 1
ATOM 652 N N . GLU A 1 85 ? -16.988 3.142 -7.166 1.00 52.62 85 GLU A N 1
ATOM 653 C CA . GLU A 1 85 ? -16.190 2.266 -8.029 1.00 52.62 85 GLU A CA 1
ATOM 654 C C . GLU A 1 85 ? -16.405 0.853 -7.475 1.00 52.62 85 GLU A C 1
ATOM 656 O O . GLU A 1 85 ? -15.646 0.338 -6.659 1.00 52.62 85 GLU A O 1
ATOM 661 N N . GLY A 1 86 ? -17.590 0.321 -7.782 1.00 50.25 86 GLY A N 1
ATOM 662 C CA . GLY A 1 86 ? -18.009 -1.013 -7.433 1.00 50.25 86 GLY A CA 1
ATOM 663 C C . GLY A 1 86 ? -17.113 -2.001 -8.151 1.00 50.25 86 GLY A C 1
ATOM 664 O O . GLY A 1 86 ? -16.367 -1.611 -9.054 1.00 50.25 86 GLY A O 1
ATOM 665 N N . PRO A 1 87 ? -17.186 -3.270 -7.748 1.00 48.12 87 PRO A N 1
ATOM 666 C CA . PRO A 1 87 ? -16.350 -4.283 -8.338 1.00 48.12 87 PRO A CA 1
ATOM 667 C C . PRO A 1 87 ? -16.496 -4.230 -9.860 1.00 48.12 87 PRO A C 1
ATOM 669 O O . PRO A 1 87 ? -17.596 -4.404 -10.393 1.00 48.12 87 PRO A O 1
ATOM 672 N N . THR A 1 88 ? -15.390 -3.946 -10.555 1.00 51.62 88 THR A N 1
ATOM 673 C CA . THR A 1 88 ? -15.183 -4.431 -11.922 1.00 51.62 88 THR A CA 1
ATOM 674 C C . THR A 1 88 ? -15.633 -5.892 -11.917 1.00 51.62 88 THR A C 1
ATOM 676 O O . THR A 1 88 ? -15.464 -6.547 -10.896 1.00 51.62 88 THR A O 1
ATOM 679 N N . GLU A 1 89 ? -16.278 -6.413 -12.958 1.00 55.75 89 GLU A N 1
ATOM 680 C CA . GLU A 1 89 ? -16.610 -7.844 -12.985 1.00 55.75 89 GLU A CA 1
ATOM 681 C C . GLU A 1 89 ? -15.302 -8.655 -12.923 1.00 55.75 89 GLU A C 1
ATOM 683 O O . GLU A 1 89 ? -14.688 -8.915 -13.950 1.00 55.75 89 GLU A O 1
ATOM 688 N N . PHE A 1 90 ? -14.848 -8.969 -11.713 1.00 60.66 90 PHE A N 1
ATOM 689 C CA . PHE A 1 90 ? -13.718 -9.829 -11.408 1.00 60.66 90 PHE A CA 1
ATOM 690 C C . PHE A 1 90 ? -14.256 -11.201 -11.003 1.00 60.66 90 PHE A C 1
ATOM 692 O O . PHE A 1 90 ? -15.397 -11.333 -10.536 1.00 60.66 90 PHE A O 1
ATOM 699 N N . GLY A 1 91 ? -13.452 -12.227 -11.255 1.00 64.00 91 GLY A N 1
ATOM 700 C CA . GLY A 1 91 ? -13.703 -13.605 -10.862 1.00 64.00 91 GLY A CA 1
ATOM 701 C C . GLY A 1 91 ? -13.692 -13.792 -9.347 1.00 64.00 91 GLY A C 1
ATOM 702 O O . GLY A 1 91 ? -13.622 -12.844 -8.560 1.00 64.00 91 GLY A O 1
ATOM 703 N N . ASP A 1 92 ? -13.795 -15.045 -8.909 1.00 80.31 92 ASP A N 1
ATOM 704 C CA . ASP A 1 92 ? -13.568 -15.339 -7.497 1.00 80.31 92 ASP A CA 1
ATOM 705 C C . ASP A 1 92 ? -12.081 -15.160 -7.126 1.00 80.31 92 ASP A C 1
ATOM 707 O O . ASP A 1 92 ? -11.207 -15.024 -7.982 1.00 80.31 92 ASP A O 1
ATOM 711 N N . VAL A 1 93 ? -11.776 -15.150 -5.824 1.00 84.50 93 VAL A N 1
ATOM 712 C CA . VAL A 1 93 ? -10.402 -14.946 -5.330 1.00 84.50 93 VAL A CA 1
ATOM 713 C C . VAL A 1 93 ? -9.414 -15.940 -5.953 1.00 84.50 93 VAL A C 1
ATOM 715 O O . VAL A 1 93 ? -8.248 -15.597 -6.152 1.00 84.50 93 VAL A O 1
ATOM 718 N N . LEU A 1 94 ? -9.843 -17.177 -6.230 1.00 85.19 94 LEU A N 1
ATOM 719 C CA . LEU A 1 94 ? -8.969 -18.203 -6.786 1.00 85.19 94 LEU A CA 1
ATOM 720 C C . LEU A 1 94 ? -8.669 -17.927 -8.260 1.00 85.19 94 LEU A C 1
ATOM 722 O O . LEU A 1 94 ? -7.505 -18.041 -8.641 1.00 85.19 94 LEU A O 1
ATOM 726 N N . ASP A 1 95 ? -9.675 -17.549 -9.045 1.00 83.06 95 ASP A N 1
ATOM 727 C CA . ASP A 1 95 ? -9.513 -17.179 -10.453 1.00 83.06 95 ASP A CA 1
ATOM 728 C C . ASP A 1 95 ? -8.539 -15.996 -10.592 1.00 83.06 95 ASP A C 1
ATOM 730 O O . ASP A 1 95 ? -7.499 -16.130 -11.237 1.00 83.06 95 ASP A O 1
ATOM 734 N N . GLU A 1 96 ? -8.767 -14.906 -9.853 1.00 87.75 96 GLU A N 1
ATOM 735 C CA . GLU A 1 96 ? -7.897 -13.716 -9.881 1.00 87.75 96 GLU A CA 1
ATOM 736 C C . GLU A 1 96 ? -6.470 -14.015 -9.381 1.00 87.75 96 GLU A C 1
ATOM 738 O O . GLU A 1 96 ? -5.467 -13.485 -9.870 1.00 87.75 96 GLU A O 1
ATOM 743 N N . THR A 1 97 ? -6.334 -14.933 -8.415 1.00 91.25 97 THR A N 1
ATOM 744 C CA . THR A 1 97 ? -5.014 -15.370 -7.932 1.00 91.25 97 THR A CA 1
ATOM 745 C C . THR A 1 97 ? -4.206 -16.052 -9.037 1.00 91.25 97 THR A C 1
ATOM 747 O O . THR A 1 97 ? -2.973 -15.980 -9.014 1.00 91.25 97 THR A O 1
ATOM 750 N N . LEU A 1 98 ? -4.854 -16.736 -9.984 1.00 90.88 98 LEU A N 1
ATOM 751 C CA . LEU A 1 98 ? -4.179 -17.448 -11.071 1.00 90.88 98 LEU A CA 1
ATOM 752 C C . LEU A 1 98 ? -3.704 -16.511 -12.191 1.00 90.88 98 LEU A C 1
ATOM 754 O O . LEU A 1 98 ? -2.695 -16.822 -12.837 1.00 90.88 98 LEU A O 1
ATOM 758 N N . ASP A 1 99 ? -4.332 -15.348 -12.351 1.00 88.44 99 ASP A N 1
ATOM 759 C CA . ASP A 1 99 ? -3.966 -14.358 -13.370 1.00 88.44 99 ASP A CA 1
ATOM 760 C C . ASP A 1 99 ? -2.704 -13.556 -12.998 1.00 88.44 99 ASP A C 1
ATOM 762 O O . ASP A 1 99 ? -1.876 -13.219 -13.861 1.00 88.44 99 ASP A O 1
ATOM 766 N N . VAL A 1 100 ? -2.447 -13.356 -11.698 1.00 93.81 100 VAL A N 1
ATOM 767 C CA . VAL A 1 100 ? -1.227 -12.687 -11.204 1.00 93.81 100 VAL A CA 1
ATOM 768 C C . VAL A 1 100 ? 0.064 -13.401 -11.663 1.00 93.81 100 VAL A C 1
ATOM 770 O O . VAL A 1 100 ? 0.938 -12.735 -12.238 1.00 93.81 100 VAL A O 1
ATOM 773 N N . PRO A 1 101 ? 0.248 -14.728 -11.472 1.00 93.31 101 PRO A N 1
ATOM 774 C CA . PRO A 1 101 ? 1.378 -15.469 -12.029 1.00 93.31 101 PRO A CA 1
ATOM 775 C C . PRO A 1 101 ? 1.544 -15.306 -13.542 1.00 93.31 101 PRO A C 1
ATOM 777 O O . PRO A 1 101 ? 2.683 -15.204 -14.017 1.00 93.31 101 PRO A O 1
ATOM 780 N N . GLU A 1 102 ? 0.447 -15.256 -14.304 1.00 94.25 102 GLU A N 1
ATOM 781 C CA . GLU A 1 102 ? 0.510 -15.057 -15.752 1.00 94.25 102 GLU A CA 1
ATOM 782 C C . GLU A 1 102 ? 1.070 -13.669 -16.089 1.00 94.25 102 GLU A C 1
ATOM 784 O O . GLU A 1 102 ? 2.024 -13.554 -16.869 1.00 94.25 102 GLU A O 1
ATOM 789 N N . ALA A 1 103 ? 0.565 -12.610 -15.448 1.00 92.56 103 ALA A N 1
ATOM 790 C CA . ALA A 1 103 ? 1.063 -11.250 -15.648 1.00 92.56 103 ALA A CA 1
ATOM 791 C C . ALA A 1 103 ? 2.527 -11.077 -15.225 1.00 92.56 103 ALA A C 1
ATOM 793 O O . ALA A 1 103 ? 3.305 -10.427 -15.936 1.00 92.56 103 ALA A O 1
ATOM 794 N N . VAL A 1 104 ? 2.944 -11.707 -14.121 1.00 96.88 104 VAL A N 1
ATOM 795 C CA . VAL A 1 104 ? 4.361 -11.769 -13.723 1.00 96.88 104 VAL A CA 1
ATOM 796 C C . VAL A 1 104 ? 5.188 -12.450 -14.815 1.00 96.88 104 VAL A C 1
ATOM 798 O O . VAL A 1 104 ? 6.237 -11.929 -15.208 1.00 96.88 104 VAL A O 1
ATOM 801 N N . GLY A 1 105 ? 4.709 -13.572 -15.357 1.00 96.19 105 GLY A N 1
ATOM 802 C CA . GLY A 1 105 ? 5.344 -14.277 -16.469 1.00 96.19 105 GLY A CA 1
ATOM 803 C C . GLY A 1 105 ? 5.514 -13.392 -17.707 1.00 96.19 105 GLY A C 1
ATOM 804 O O . GLY A 1 105 ? 6.618 -13.311 -18.257 1.00 96.19 105 GLY A O 1
ATOM 805 N N . ARG A 1 106 ? 4.463 -12.662 -18.105 1.00 95.25 106 ARG A N 1
ATOM 806 C CA . ARG A 1 106 ? 4.493 -11.707 -19.231 1.00 95.25 106 ARG A CA 1
ATOM 807 C C . ARG A 1 106 ? 5.498 -10.577 -18.997 1.00 95.25 106 ARG A C 1
ATOM 809 O O . ARG A 1 106 ? 6.267 -10.243 -19.906 1.00 95.25 106 ARG A O 1
ATOM 816 N N . LEU A 1 107 ? 5.559 -10.022 -17.785 1.00 96.44 107 LEU A N 1
ATOM 817 C CA . LEU A 1 107 ? 6.538 -8.991 -17.425 1.00 96.44 107 LEU A CA 1
ATOM 818 C C . LEU A 1 107 ? 7.974 -9.523 -17.504 1.00 96.44 107 LEU A C 1
ATOM 820 O O . LEU A 1 107 ? 8.826 -8.898 -18.139 1.00 96.44 107 LEU A O 1
ATOM 824 N N . VAL A 1 108 ? 8.246 -10.689 -16.913 1.00 96.44 108 VAL A N 1
ATOM 825 C CA . VAL A 1 108 ? 9.580 -11.313 -16.929 1.00 96.44 108 VAL A CA 1
ATOM 826 C C . VAL A 1 108 ? 10.010 -11.654 -18.356 1.00 96.44 108 VAL A C 1
ATOM 828 O O . VAL A 1 108 ? 11.142 -11.352 -18.741 1.00 96.44 108 VAL A O 1
ATOM 831 N N . ALA A 1 109 ? 9.117 -12.226 -19.168 1.00 94.69 109 ALA A N 1
ATOM 832 C CA . ALA A 1 109 ? 9.382 -12.516 -20.576 1.00 94.69 109 ALA A CA 1
ATOM 833 C C . ALA A 1 109 ? 9.700 -11.237 -21.367 1.00 94.69 109 ALA A C 1
ATOM 835 O O . ALA A 1 109 ? 10.653 -11.213 -22.151 1.00 94.69 109 ALA A O 1
ATOM 836 N N . THR A 1 110 ? 8.961 -10.155 -21.110 1.00 94.12 110 THR A N 1
ATOM 837 C CA . THR A 1 110 ? 9.194 -8.845 -21.732 1.00 94.12 110 THR A CA 1
ATOM 838 C C . THR A 1 110 ? 10.553 -8.282 -21.339 1.00 94.12 110 THR A C 1
ATOM 840 O O . THR A 1 110 ? 11.335 -7.941 -22.223 1.00 94.12 110 THR A O 1
ATOM 843 N N . ILE A 1 111 ? 10.887 -8.253 -20.045 1.00 92.56 111 ILE A N 1
ATOM 844 C CA . ILE A 1 111 ? 12.192 -7.779 -19.557 1.00 92.56 111 ILE A CA 1
ATOM 845 C C . ILE A 1 111 ? 13.326 -8.602 -20.175 1.00 92.56 111 ILE A C 1
ATOM 847 O O . ILE A 1 111 ? 14.293 -8.037 -20.690 1.00 92.56 111 ILE A O 1
ATOM 851 N N . ARG A 1 112 ? 13.205 -9.935 -20.185 1.00 93.00 112 ARG A N 1
ATOM 852 C CA . ARG A 1 112 ? 14.210 -10.826 -20.781 1.00 93.00 112 ARG A CA 1
ATOM 853 C C . ARG A 1 112 ? 14.406 -10.549 -22.271 1.00 93.00 112 ARG A C 1
ATOM 855 O O . ARG A 1 112 ? 15.541 -10.564 -22.736 1.00 93.00 112 ARG A O 1
ATOM 862 N N . ARG A 1 113 ? 13.324 -10.289 -23.011 1.00 91.25 113 ARG A N 1
ATOM 863 C CA . ARG A 1 113 ? 13.372 -9.948 -24.440 1.00 91.25 113 ARG A CA 1
ATOM 864 C C . ARG A 1 113 ? 14.086 -8.618 -24.679 1.00 91.25 113 ARG A C 1
ATOM 866 O O . ARG A 1 113 ? 14.989 -8.573 -25.504 1.00 91.25 113 ARG A O 1
ATOM 873 N N . VAL A 1 114 ? 13.720 -7.557 -23.954 1.00 90.94 114 VAL A N 1
ATOM 874 C CA . VAL A 1 114 ? 14.274 -6.208 -24.195 1.00 90.94 114 VAL A CA 1
ATOM 875 C C . VAL A 1 114 ? 15.714 -6.041 -23.699 1.00 90.94 114 VAL A C 1
ATOM 877 O O . VAL A 1 114 ? 16.439 -5.185 -24.191 1.00 90.94 114 VAL A O 1
ATOM 880 N N . THR A 1 115 ? 16.148 -6.867 -22.742 1.00 86.94 115 THR A N 1
ATOM 881 C CA . THR A 1 115 ? 17.529 -6.873 -22.219 1.00 86.94 115 THR A CA 1
ATOM 882 C C . THR A 1 115 ? 18.448 -7.872 -22.922 1.00 86.94 115 THR A C 1
ATOM 884 O O . THR A 1 115 ? 19.632 -7.970 -22.590 1.00 86.94 115 THR A O 1
ATOM 887 N N . ALA A 1 116 ? 17.930 -8.640 -23.883 1.00 86.88 116 ALA A N 1
ATOM 888 C CA . ALA A 1 116 ? 18.733 -9.585 -24.639 1.00 86.88 116 ALA A CA 1
ATOM 889 C C . ALA A 1 116 ? 19.735 -8.851 -25.541 1.00 86.88 116 ALA A C 1
ATOM 891 O O . ALA A 1 116 ? 19.411 -7.843 -26.148 1.00 86.88 116 ALA A O 1
ATOM 892 N N . ALA A 1 117 ? 20.933 -9.411 -25.724 1.00 80.25 117 ALA A N 1
ATOM 893 C CA . ALA A 1 117 ? 21.990 -8.780 -26.527 1.00 80.25 117 ALA A CA 1
ATOM 894 C C . ALA A 1 117 ? 21.616 -8.504 -28.002 1.00 80.25 117 ALA A C 1
ATOM 896 O O . ALA A 1 117 ? 22.315 -7.754 -28.677 1.00 80.25 117 ALA A O 1
ATOM 897 N N . HIS A 1 118 ? 20.549 -9.136 -28.494 1.00 82.06 118 HIS A N 1
ATOM 898 C CA . HIS A 1 118 ? 20.008 -9.010 -29.849 1.00 82.06 118 HIS A CA 1
ATOM 899 C C . HIS A 1 118 ? 18.668 -8.254 -29.886 1.00 82.06 118 HIS A C 1
ATOM 901 O O . HIS A 1 118 ? 17.955 -8.335 -30.885 1.00 82.06 118 HIS A O 1
ATOM 907 N N . SER A 1 119 ? 18.292 -7.579 -28.797 1.00 82.25 119 SER A N 1
ATOM 908 C CA . SER A 1 119 ? 17.132 -6.691 -28.771 1.00 82.25 119 SER A CA 1
ATOM 909 C C . SER A 1 119 ? 17.367 -5.456 -29.651 1.00 82.25 119 SER A C 1
ATOM 911 O O . SER A 1 119 ? 18.488 -5.206 -30.102 1.00 82.25 119 SER A O 1
ATOM 913 N N . GLU A 1 120 ? 16.314 -4.678 -29.911 1.00 76.94 120 GLU A N 1
ATOM 914 C CA . GLU A 1 120 ? 16.371 -3.519 -30.814 1.00 76.94 120 GLU A CA 1
ATOM 915 C C . GLU A 1 120 ? 17.392 -2.479 -30.324 1.00 76.94 120 GLU A C 1
ATOM 917 O O . GLU A 1 120 ? 18.127 -1.895 -31.120 1.00 76.94 120 GLU A O 1
ATOM 922 N N . GLY A 1 121 ? 17.493 -2.291 -29.006 1.00 74.88 121 GLY A N 1
ATOM 923 C CA . GLY A 1 121 ? 18.482 -1.402 -28.392 1.00 74.88 121 GLY A CA 1
ATOM 924 C C . GLY A 1 121 ? 19.786 -2.073 -27.950 1.00 74.88 121 GLY A C 1
ATOM 925 O O . GLY A 1 121 ? 20.697 -1.400 -27.450 1.00 74.88 121 GLY A O 1
ATOM 926 N N . GLY A 1 122 ? 19.913 -3.391 -28.120 1.00 77.94 122 GLY A N 1
ATOM 927 C CA . GLY A 1 122 ? 21.077 -4.178 -27.718 1.00 77.94 122 GLY A CA 1
ATOM 928 C C . GLY A 1 122 ? 21.329 -4.149 -26.204 1.00 77.94 122 GLY A C 1
ATOM 929 O O . GLY A 1 122 ? 20.806 -4.970 -25.462 1.00 77.94 122 GLY A O 1
ATOM 930 N N . ARG A 1 123 ? 22.187 -3.231 -25.727 1.00 67.81 123 ARG A N 1
ATOM 931 C CA . ARG A 1 123 ? 22.506 -3.063 -24.285 1.00 67.81 123 ARG A CA 1
ATOM 932 C C . ARG A 1 123 ? 21.732 -1.929 -23.608 1.00 67.81 123 ARG A C 1
ATOM 934 O O . ARG A 1 123 ? 21.875 -1.739 -22.402 1.00 67.81 123 ARG A O 1
ATOM 941 N N . SER A 1 124 ? 20.951 -1.174 -24.373 1.00 79.12 124 SER A N 1
ATOM 942 C CA . SER A 1 124 ? 20.203 -0.007 -23.909 1.00 79.12 124 SER A CA 1
ATOM 943 C C . SER A 1 124 ? 18.728 -0.199 -24.233 1.00 79.12 124 SER A C 1
ATOM 945 O O . SER A 1 124 ? 18.408 -0.711 -25.292 1.00 79.12 124 SER A O 1
ATOM 947 N N . ILE A 1 125 ? 17.826 0.235 -23.355 1.00 84.62 125 ILE A N 1
ATOM 948 C CA . ILE A 1 125 ? 16.381 0.151 -23.610 1.00 84.62 125 ILE A CA 1
ATOM 949 C C . ILE A 1 125 ? 15.967 1.296 -24.545 1.00 84.62 125 ILE A C 1
ATOM 951 O O . ILE A 1 125 ? 16.177 2.469 -24.227 1.00 84.62 125 ILE A O 1
ATOM 955 N N . THR A 1 126 ? 15.362 0.968 -25.685 1.00 89.62 126 THR A N 1
ATOM 956 C CA . THR A 1 126 ? 14.761 1.938 -26.616 1.00 89.62 126 THR A CA 1
ATOM 957 C C . THR A 1 126 ? 13.428 2.486 -26.095 1.00 89.62 126 THR A C 1
ATOM 959 O O . THR A 1 126 ? 12.814 1.951 -25.173 1.00 89.62 126 THR A O 1
ATOM 962 N N . ALA A 1 127 ? 12.911 3.545 -26.724 1.00 86.25 127 ALA A N 1
ATOM 963 C CA . ALA A 1 127 ? 11.591 4.086 -26.389 1.00 86.25 127 ALA A CA 1
ATOM 964 C C . ALA A 1 127 ? 10.438 3.090 -26.644 1.00 86.25 127 ALA A C 1
ATOM 966 O O . ALA A 1 127 ? 9.415 3.150 -25.961 1.00 86.25 127 ALA A O 1
ATOM 967 N N . ASN A 1 128 ? 10.583 2.182 -27.615 1.00 83.69 128 ASN A N 1
ATOM 968 C CA . ASN A 1 128 ? 9.599 1.131 -27.895 1.00 83.69 128 ASN A CA 1
ATOM 969 C C . ASN A 1 128 ? 9.630 0.065 -26.801 1.00 83.69 128 ASN A C 1
ATOM 971 O O . ASN A 1 128 ? 8.611 -0.213 -26.178 1.00 83.69 128 ASN A O 1
ATOM 975 N N . GLU A 1 129 ? 10.820 -0.433 -26.480 1.00 88.38 129 GLU A N 1
ATOM 976 C CA . GLU A 1 129 ? 11.030 -1.416 -25.415 1.00 88.38 129 GLU A CA 1
ATOM 977 C C . GLU A 1 129 ? 10.609 -0.877 -24.041 1.00 88.38 129 GLU A C 1
ATOM 979 O O . GLU A 1 129 ? 10.006 -1.595 -23.244 1.00 88.38 129 GLU A O 1
ATOM 984 N N . TYR A 1 130 ? 10.850 0.410 -23.773 1.00 88.56 130 TYR A N 1
ATOM 985 C CA . TYR A 1 130 ? 10.340 1.078 -22.578 1.00 88.56 130 TYR A CA 1
ATOM 986 C C . TYR A 1 130 ? 8.808 1.068 -22.534 1.00 88.56 130 TYR A C 1
ATOM 988 O O . TYR A 1 130 ? 8.226 0.779 -21.487 1.00 88.56 130 TYR A O 1
ATOM 996 N N . ARG A 1 131 ? 8.135 1.365 -23.655 1.00 88.38 131 ARG A N 1
ATOM 997 C CA . ARG A 1 131 ? 6.667 1.321 -23.734 1.00 88.38 131 ARG A CA 1
ATOM 998 C C . ARG A 1 131 ? 6.129 -0.087 -23.493 1.00 88.38 131 ARG A C 1
ATOM 1000 O O . ARG A 1 131 ? 5.174 -0.210 -22.728 1.00 88.38 131 ARG A O 1
ATOM 1007 N N . ASP A 1 132 ? 6.768 -1.108 -24.056 1.00 88.88 132 ASP A N 1
ATOM 1008 C CA . ASP A 1 132 ? 6.400 -2.515 -23.864 1.00 88.88 132 ASP A CA 1
ATOM 1009 C C . ASP A 1 132 ? 6.534 -2.939 -22.397 1.00 88.88 132 ASP A C 1
ATOM 1011 O O . ASP A 1 132 ? 5.598 -3.486 -21.815 1.00 88.88 132 ASP A O 1
ATOM 1015 N N . VAL A 1 133 ? 7.662 -2.615 -21.753 1.00 92.88 133 VAL A N 1
ATOM 1016 C CA . VAL A 1 133 ? 7.861 -2.888 -20.320 1.00 92.88 133 VAL A CA 1
ATOM 1017 C C . VAL A 1 133 ? 6.811 -2.158 -19.484 1.00 92.88 133 VAL A C 1
ATOM 1019 O O . VAL A 1 133 ? 6.231 -2.737 -18.569 1.00 92.88 133 VAL A O 1
ATOM 1022 N N . ARG A 1 134 ? 6.521 -0.891 -19.800 1.00 92.56 134 ARG A N 1
ATOM 1023 C CA . ARG A 1 134 ? 5.502 -0.114 -19.082 1.00 92.56 134 ARG A CA 1
ATOM 1024 C C . ARG A 1 134 ? 4.093 -0.657 -19.291 1.00 92.56 134 ARG A C 1
ATOM 1026 O O . ARG A 1 134 ? 3.294 -0.525 -18.372 1.00 92.56 134 ARG A O 1
ATOM 1033 N N . ALA A 1 135 ? 3.785 -1.235 -20.450 1.00 87.69 135 ALA A N 1
ATOM 1034 C CA . ALA A 1 135 ? 2.522 -1.926 -20.686 1.00 87.69 135 ALA A CA 1
ATOM 1035 C C . ALA A 1 135 ? 2.416 -3.174 -19.806 1.00 87.69 135 ALA A C 1
ATOM 1037 O O . ALA A 1 135 ? 1.501 -3.242 -18.996 1.00 87.69 135 ALA A O 1
ATOM 1038 N N . ALA A 1 136 ? 3.423 -4.052 -19.829 1.00 91.12 136 ALA A N 1
ATOM 1039 C CA . ALA A 1 136 ? 3.440 -5.246 -18.983 1.00 91.12 136 ALA A CA 1
ATOM 1040 C C . ALA A 1 136 ? 3.378 -4.919 -17.475 1.00 91.12 136 ALA A C 1
ATOM 1042 O O . ALA A 1 136 ? 2.743 -5.630 -16.704 1.00 91.12 136 ALA A O 1
ATOM 1043 N N . MET A 1 137 ? 4.000 -3.815 -17.039 1.00 93.12 137 MET A N 1
ATOM 1044 C CA . MET A 1 137 ? 3.876 -3.331 -15.658 1.00 93.12 137 MET A CA 1
ATOM 1045 C C . MET A 1 137 ? 2.475 -2.811 -15.316 1.00 93.12 137 MET A C 1
ATOM 1047 O O . MET A 1 137 ? 2.083 -2.892 -14.155 1.00 93.12 137 MET A O 1
ATOM 1051 N N . ARG A 1 138 ? 1.757 -2.202 -16.270 1.00 88.12 138 ARG A N 1
ATOM 1052 C CA . ARG A 1 138 ? 0.366 -1.776 -16.051 1.00 88.12 138 ARG A CA 1
ATOM 1053 C C . ARG A 1 138 ? -0.551 -2.984 -15.954 1.00 88.12 138 ARG A C 1
ATOM 1055 O O . ARG A 1 138 ? -1.378 -2.997 -15.057 1.00 88.12 138 ARG A O 1
ATOM 1062 N N . ASP A 1 139 ? -0.349 -3.979 -16.812 1.00 86.06 139 ASP A N 1
ATOM 1063 C CA . ASP A 1 139 ? -1.135 -5.211 -16.787 1.00 86.06 139 ASP A CA 1
ATOM 1064 C C . ASP A 1 139 ? -0.973 -5.919 -15.437 1.00 86.06 139 ASP A C 1
ATOM 1066 O O . ASP A 1 139 ? -1.965 -6.184 -14.781 1.00 86.06 139 ASP A O 1
ATOM 1070 N N . LEU A 1 140 ? 0.261 -6.095 -14.938 1.00 93.19 140 LEU A N 1
ATOM 1071 C CA . LEU A 1 140 ? 0.488 -6.681 -13.607 1.00 93.19 140 LEU A CA 1
ATOM 1072 C C . LEU A 1 140 ? -0.193 -5.905 -12.471 1.00 93.19 140 LEU A C 1
ATOM 1074 O O . LEU A 1 140 ? -0.649 -6.508 -11.509 1.00 93.19 140 LEU A O 1
ATOM 1078 N N . ARG A 1 141 ? -0.225 -4.571 -12.545 1.00 89.19 141 ARG A N 1
ATOM 1079 C CA . ARG A 1 141 ? -0.917 -3.770 -11.527 1.00 89.19 141 ARG A CA 1
ATOM 1080 C C . ARG A 1 141 ? -2.417 -4.002 -11.567 1.00 89.19 141 ARG A C 1
ATOM 1082 O O . ARG A 1 141 ? -2.999 -4.139 -10.508 1.00 89.19 141 ARG A O 1
ATOM 1089 N N . ARG A 1 142 ? -2.994 -4.088 -12.768 1.00 85.69 142 ARG A N 1
ATOM 1090 C CA . ARG A 1 142 ? -4.414 -4.382 -12.938 1.00 85.69 142 ARG A CA 1
ATOM 1091 C C . ARG A 1 142 ? -4.778 -5.726 -12.301 1.00 85.69 142 ARG A C 1
ATOM 1093 O O . ARG A 1 142 ? -5.668 -5.723 -11.471 1.00 85.69 142 ARG A O 1
ATOM 1100 N N . GLU A 1 143 ? -4.035 -6.802 -12.584 1.00 89.94 143 GLU A N 1
ATOM 1101 C CA . GLU A 1 143 ? -4.347 -8.117 -11.983 1.00 89.94 143 GLU A CA 1
ATOM 1102 C C . GLU A 1 143 ? -4.225 -8.098 -10.443 1.00 89.94 143 GLU A C 1
ATOM 1104 O O . GLU A 1 143 ? -4.946 -8.790 -9.736 1.00 89.94 143 GLU A O 1
ATOM 1109 N N . ILE A 1 144 ? -3.297 -7.303 -9.890 1.00 90.88 144 ILE A N 1
ATOM 1110 C CA . ILE A 1 144 ? -3.184 -7.133 -8.431 1.00 90.88 144 ILE A CA 1
ATOM 1111 C C . ILE A 1 144 ? -4.386 -6.358 -7.876 1.00 90.88 144 ILE A C 1
ATOM 1113 O O . ILE A 1 144 ? -4.913 -6.747 -6.838 1.00 90.88 144 ILE A O 1
ATOM 1117 N N . ASP A 1 145 ? -4.802 -5.284 -8.551 1.00 84.62 145 ASP A N 1
ATOM 1118 C CA . ASP A 1 145 ? -5.960 -4.477 -8.156 1.00 84.62 145 ASP A CA 1
ATOM 1119 C C . ASP A 1 145 ? -7.265 -5.309 -8.239 1.00 84.62 145 ASP A C 1
ATOM 1121 O O . ASP A 1 145 ? -8.136 -5.180 -7.380 1.00 84.62 145 ASP A O 1
ATOM 1125 N N . GLU A 1 146 ? -7.398 -6.185 -9.244 1.00 84.50 146 GLU A N 1
ATOM 1126 C CA . GLU A 1 146 ? -8.537 -7.103 -9.421 1.00 84.50 146 GLU A CA 1
ATOM 1127 C C . GLU A 1 146 ? -8.562 -8.189 -8.329 1.00 84.50 146 GLU A C 1
ATOM 1129 O O . GLU A 1 146 ? -9.596 -8.385 -7.685 1.00 84.50 146 GLU A O 1
ATOM 1134 N N . LEU A 1 147 ? -7.411 -8.791 -8.000 1.00 89.44 147 LEU A N 1
ATOM 1135 C CA . LEU A 1 147 ? -7.284 -9.720 -6.871 1.00 89.44 147 LEU A CA 1
ATOM 1136 C C . LEU A 1 147 ? -7.612 -9.065 -5.521 1.00 89.44 147 LEU A C 1
ATOM 1138 O O . LEU A 1 147 ? -8.294 -9.666 -4.690 1.00 89.44 147 LEU A O 1
ATOM 1142 N N . GLU A 1 148 ? -7.127 -7.846 -5.278 1.00 84.69 148 GLU A N 1
ATOM 1143 C CA . GLU A 1 148 ? -7.436 -7.097 -4.054 1.00 84.69 148 GLU A CA 1
ATOM 1144 C C . GLU A 1 148 ? -8.944 -6.869 -3.923 1.00 84.69 148 GLU A C 1
ATOM 1146 O O . GLU A 1 148 ? -9.533 -7.135 -2.872 1.00 84.69 148 GLU A O 1
ATOM 1151 N N . ALA A 1 149 ? -9.593 -6.482 -5.019 1.00 79.12 149 ALA A N 1
ATOM 1152 C CA . ALA A 1 149 ? -11.027 -6.266 -5.034 1.00 79.12 149 ALA A CA 1
ATOM 1153 C C . ALA A 1 149 ? -11.829 -7.572 -4.836 1.00 79.12 149 ALA A C 1
ATOM 1155 O O . ALA A 1 149 ? -12.839 -7.560 -4.124 1.00 79.12 149 ALA A O 1
ATOM 1156 N N . ALA A 1 150 ? -11.364 -8.704 -5.377 1.00 81.25 150 ALA A N 1
ATOM 1157 C CA . ALA A 1 150 ? -11.959 -10.021 -5.135 1.00 81.25 150 ALA A CA 1
ATOM 1158 C C . ALA A 1 150 ? -11.861 -10.449 -3.664 1.00 81.25 150 ALA A C 1
ATOM 1160 O O . ALA A 1 150 ? -12.846 -10.929 -3.093 1.00 81.25 150 ALA A O 1
ATOM 1161 N N . ILE A 1 151 ? -10.709 -10.225 -3.023 1.00 84.56 151 ILE A N 1
ATOM 1162 C CA . ILE A 1 151 ? -10.509 -10.497 -1.590 1.00 84.56 151 ILE A CA 1
ATOM 1163 C C . ILE A 1 151 ? -11.448 -9.630 -0.743 1.00 84.56 151 ILE A C 1
ATOM 1165 O O . ILE A 1 151 ? -12.103 -10.137 0.172 1.00 84.56 151 ILE A O 1
ATOM 1169 N N . ASP A 1 152 ? -11.551 -8.340 -1.062 1.00 79.75 152 ASP A N 1
ATOM 1170 C CA . ASP A 1 152 ? -12.439 -7.406 -0.369 1.00 79.75 152 ASP A CA 1
ATOM 1171 C C . ASP A 1 152 ? -13.916 -7.805 -0.509 1.00 79.75 152 ASP A C 1
ATOM 1173 O O . ASP A 1 152 ? -14.680 -7.748 0.463 1.00 79.75 152 ASP A O 1
ATOM 1177 N N . ALA A 1 153 ? -14.331 -8.235 -1.704 1.00 73.88 153 ALA A N 1
ATOM 1178 C CA . ALA A 1 153 ? -15.689 -8.700 -1.964 1.00 73.88 153 ALA A CA 1
ATOM 1179 C C . ALA A 1 153 ? -16.025 -9.981 -1.185 1.00 73.88 153 ALA A C 1
ATOM 1181 O O . ALA A 1 153 ? -17.097 -10.049 -0.576 1.00 73.88 153 ALA A O 1
ATOM 1182 N N . ASP A 1 154 ? -15.122 -10.966 -1.148 1.00 79.81 154 ASP A N 1
ATOM 1183 C CA . ASP A 1 154 ? -15.304 -12.212 -0.388 1.00 79.81 154 ASP A CA 1
ATOM 1184 C C . ASP A 1 154 ? -15.373 -11.952 1.128 1.00 79.81 154 ASP A C 1
ATOM 1186 O O . ASP A 1 154 ? -16.290 -12.420 1.817 1.00 79.81 154 ASP A O 1
ATOM 1190 N N . ALA A 1 155 ? -14.480 -11.098 1.640 1.00 75.75 155 ALA A N 1
ATOM 1191 C CA . ALA A 1 155 ? -14.458 -10.695 3.044 1.00 75.75 155 ALA A CA 1
ATOM 1192 C C . ALA A 1 155 ? -15.742 -9.955 3.469 1.00 75.75 155 ALA A C 1
ATOM 1194 O O . ALA A 1 155 ? -16.223 -10.141 4.590 1.00 75.75 155 ALA A O 1
ATOM 1195 N N . MET A 1 156 ? -16.323 -9.137 2.582 1.00 69.56 156 MET A N 1
ATOM 1196 C CA . MET A 1 156 ? -17.599 -8.448 2.819 1.00 69.56 156 MET A CA 1
ATOM 1197 C C . MET A 1 156 ? -18.834 -9.336 2.559 1.00 69.56 156 MET A C 1
ATOM 1199 O O . MET A 1 156 ? -19.909 -9.054 3.096 1.00 69.56 156 MET A O 1
ATOM 1203 N N . GLY A 1 157 ? -18.701 -10.402 1.762 1.00 61.72 157 GLY A N 1
ATOM 1204 C CA . GLY A 1 157 ? -19.768 -11.340 1.392 1.00 61.72 157 GLY A CA 1
ATOM 1205 C C . GLY A 1 157 ? -19.991 -12.497 2.375 1.00 61.72 157 GLY A C 1
ATOM 1206 O O . GLY A 1 157 ? -21.127 -12.951 2.519 1.00 61.72 157 GLY A O 1
ATOM 1207 N N . SER A 1 158 ? -18.962 -12.918 3.119 1.00 49.84 158 SER A N 1
ATOM 1208 C CA . SER A 1 158 ? -18.993 -14.035 4.092 1.00 49.84 158 SER A CA 1
ATOM 1209 C C . SER A 1 158 ? -19.814 -13.787 5.381 1.00 49.84 158 SER A C 1
ATOM 1211 O O . SER A 1 158 ? -19.688 -14.517 6.364 1.00 49.84 158 SER A O 1
ATOM 1213 N N . GLY A 1 159 ? -20.675 -12.765 5.403 1.00 43.66 159 GLY A N 1
ATOM 1214 C CA . GLY A 1 159 ? -21.552 -12.415 6.530 1.00 43.66 159 GLY A CA 1
ATOM 1215 C C . GLY A 1 159 ? -23.014 -12.872 6.410 1.00 43.66 159 GLY A C 1
ATOM 1216 O O . GLY A 1 159 ? -23.858 -12.307 7.108 1.00 43.66 159 GLY A O 1
ATOM 1217 N N . ARG A 1 160 ? -23.345 -13.820 5.521 1.00 37.31 160 ARG A N 1
ATOM 1218 C CA . ARG A 1 160 ? -24.708 -14.368 5.358 1.00 37.31 160 ARG A CA 1
ATOM 1219 C C . ARG A 1 160 ? -24.829 -15.809 5.829 1.00 37.31 160 ARG A C 1
ATOM 1221 O O . ARG A 1 160 ? -23.939 -16.611 5.486 1.00 37.31 160 ARG A O 1
#

Secondary structure (DSSP, 8-state):
------TTSHHHHHHHHHHHH-HHHHHHHHT--HHHHHHHT-TT------HHHHHHHHHHHHHHTTT--HHHHHHHHHHHHHHT----S---HHHHHHHHHHHHHHHHHHHHHHTSTTSTTTTS--HHHHHHHHHHHHHHHHHHHHHHHHHHHHHHHTT-

Sequence (160 aa):
MTKPRSPESFEDAAMEVAVGLGVPECARLMDRSEGAVRAWTDPDKEGRPTLHQAVQMDAEFARRFKGRAPFLAAYLHALKRLCGEGPTEFGDVLDETLDVPEAVGRLVATIRRVTAAHSEGGRSITANEYRDVRAAMRDLRREIDELEAAIDADAMGSGR

Radius of gyration: 20.38 Å; Cα contacts (8 Å, |Δi|>4): 157; chains: 1; bounding box: 47×36×56 Å

Nearest PDB structures (foldseek):
  6vli-assembly1_D  TM=4.462E-01  e=5.417E-04  Eganvirus ev186
  6vli-assembly1_A 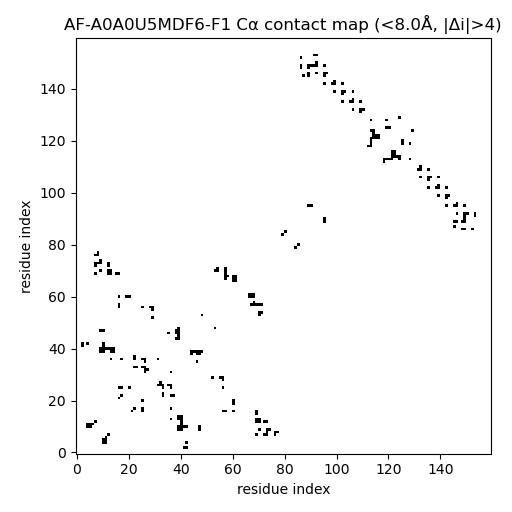 TM=4.270E-01  e=3.337E-03  Eganvirus ev186
  6vmh-assembly1_B  TM=7.326E-01  e=3.144E-01  Eganvirus ev186
  6vmh-assembly1_C  TM=7.236E-01  e=2.989E-01  Eganvirus ev186
  4fi5-assembly1_A  TM=5.495E-01  e=4.808E+00  Hantaan virus 76-118

Solvent-accessible surface area (backbone atoms only — not comparable to full-atom values): 8788 Å² total; per-residue (Å²): 134,85,78,87,62,61,82,57,27,63,29,34,19,41,41,52,50,35,68,74,68,29,47,70,51,53,10,63,76,60,78,48,52,50,67,56,54,55,36,25,40,35,84,92,43,92,50,66,74,51,71,70,49,39,55,54,51,22,55,54,43,16,74,74,56,85,64,44,36,48,44,60,51,14,51,52,49,54,46,42,65,73,69,59,72,57,84,68,97,59,60,55,50,68,58,30,54,58,48,38,60,52,30,49,48,52,34,54,52,45,52,55,51,44,64,28,78,84,24,99,44,22,93,43,80,39,76,66,49,48,49,52,48,52,47,34,54,48,51,37,48,49,37,50,53,43,28,52,51,25,48,52,50,51,69,69,57,75,80,117

Mean predicted aligned error: 10.65 Å

Foldseek 3Di:
DQDDDDPLAQLVLLVVLCVQQNLVRLCVQLVHDSVLSNLSNDPVHPRGDDPVSLVSSQVVCCVVPVHGRSNVSSVVVVVCVVVCPDQDPADALVRLVVVLVVLVVQLVVLVCQQCDCPHPVRNDGDPVSVVSNVVSVVSNVVSVVNSVNNVVCCVVVVPD